Protein AF-A0A352WAB3-F1 (afdb_monomer)

Sequence (55 aa):
FSGKRALVKLATAFQFMYPGVPFIYYGDEIGMEGGEDPDCRRCMEWRQSEWDLEL

Foldseek 3Di:
DPPCVVVLVVVVVVQVVDPDDRDDDAPVQQPDDADDPPRSVDDHDPPPVSGPNVD

pLDDT: mean 93.45, std 8.4, range [56.84, 98.0]

Mean predicted aligned error: 3.13 Å

Solvent-accessible surface area (backbone atoms only — not comparable to full-atom values): 3736 Å² total; per-residue (Å²): 105,95,92,46,60,71,57,52,48,50,52,51,50,48,50,70,71,47,93,79,83,75,83,83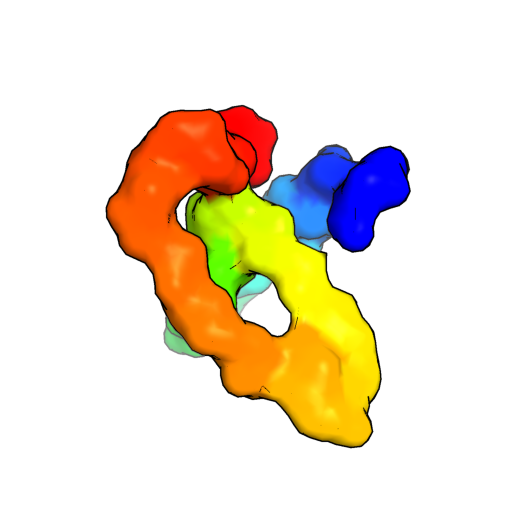,63,91,44,60,84,34,58,60,74,62,60,62,91,71,44,61,68,62,80,83,84,81,59,72,90,74,44,35,86,86,102

Radius of gyration: 12.1 Å; Cα contacts (8 Å, |Δi|>4): 32; chains: 1; bounding box: 25×24×28 Å

Structure (mmCIF, N/CA/C/O backbone):
data_AF-A0A352WAB3-F1
#
_entry.id   AF-A0A352WAB3-F1
#
loop_
_atom_site.group_PDB
_atom_site.id
_atom_site.type_symbol
_atom_site.label_atom_id
_atom_site.label_alt_id
_atom_site.label_comp_id
_atom_site.label_asym_id
_atom_site.label_entity_id
_atom_site.label_seq_id
_atom_site.pdbx_PDB_ins_code
_atom_site.Cartn_x
_atom_site.Cartn_y
_atom_site.Cartn_z
_atom_site.occupancy
_atom_site.B_iso_or_equiv
_atom_site.auth_seq_id
_atom_site.auth_comp_id
_atom_site.auth_asym_id
_atom_site.auth_atom_id
_atom_site.pdbx_PDB_model_num
ATOM 1 N N . PHE A 1 1 ? 1.302 -7.900 8.013 1.00 58.66 1 PHE A N 1
ATOM 2 C CA . PHE A 1 1 ? 1.794 -6.506 7.969 1.00 58.66 1 PHE A CA 1
ATOM 3 C C . PHE A 1 1 ? 2.285 -6.008 9.328 1.00 58.66 1 PHE A C 1
ATOM 5 O O . PHE A 1 1 ? 3.214 -5.197 9.365 1.00 58.66 1 PHE A O 1
ATOM 12 N N . SER A 1 2 ? 1.752 -6.537 10.437 1.00 56.84 2 SER A N 1
ATOM 13 C CA . SER A 1 2 ? 2.251 -6.262 11.793 1.00 56.84 2 SER A CA 1
ATOM 14 C C . SER A 1 2 ? 3.774 -6.479 11.916 1.00 56.84 2 SER A C 1
ATOM 16 O O . SER A 1 2 ? 4.271 -7.598 11.801 1.00 56.84 2 SER A O 1
ATOM 18 N N . GLY A 1 3 ? 4.531 -5.384 12.064 1.00 67.31 3 GLY A N 1
ATOM 19 C CA 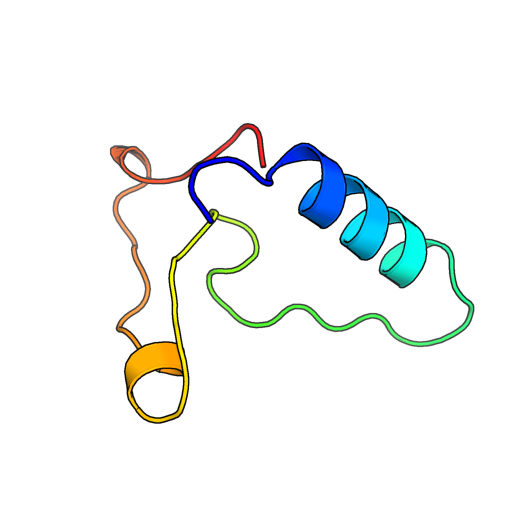. GLY A 1 3 ? 5.987 -5.379 12.279 1.00 67.31 3 GLY A CA 1
ATOM 20 C C . GLY A 1 3 ? 6.864 -4.854 11.131 1.00 67.31 3 GLY A C 1
ATOM 21 O O . GLY A 1 3 ? 8.057 -4.652 11.347 1.00 67.31 3 GLY A O 1
ATOM 22 N N . LYS A 1 4 ? 6.324 -4.592 9.928 1.00 86.25 4 LYS A N 1
ATOM 23 C CA . LYS A 1 4 ? 7.122 -4.138 8.759 1.00 86.25 4 LYS A CA 1
ATOM 24 C C . LYS A 1 4 ? 6.665 -2.814 8.127 1.00 86.25 4 LYS A C 1
ATOM 26 O O . LYS A 1 4 ? 7.054 -2.517 7.001 1.00 86.25 4 LYS A O 1
ATOM 31 N N . ARG A 1 5 ? 5.907 -1.982 8.850 1.00 90.69 5 ARG A N 1
ATOM 32 C CA . ARG A 1 5 ? 5.359 -0.699 8.354 1.00 90.69 5 ARG A CA 1
ATOM 33 C C . ARG A 1 5 ? 6.406 0.196 7.671 1.00 90.69 5 ARG A C 1
ATOM 35 O O . ARG A 1 5 ? 6.164 0.707 6.586 1.00 90.69 5 ARG A O 1
ATOM 42 N N . ALA A 1 6 ? 7.597 0.330 8.258 1.00 93.25 6 ALA A N 1
ATOM 43 C CA . ALA A 1 6 ? 8.671 1.147 7.682 1.00 93.25 6 ALA A CA 1
ATOM 44 C C . ALA A 1 6 ? 9.141 0.655 6.298 1.00 93.25 6 ALA A C 1
ATOM 46 O O . ALA A 1 6 ? 9.480 1.465 5.440 1.00 93.25 6 ALA A O 1
ATOM 47 N N . LEU A 1 7 ? 9.140 -0.663 6.065 1.00 94.44 7 LEU A N 1
ATOM 48 C CA . LEU A 1 7 ? 9.513 -1.238 4.772 1.00 94.44 7 LEU A CA 1
ATOM 49 C C . LEU A 1 7 ? 8.434 -0.991 3.719 1.00 94.44 7 LEU A C 1
ATOM 51 O O . LEU A 1 7 ? 8.776 -0.680 2.584 1.00 94.44 7 LEU A O 1
ATOM 55 N N . VAL A 1 8 ? 7.157 -1.082 4.103 1.00 94.19 8 VAL A 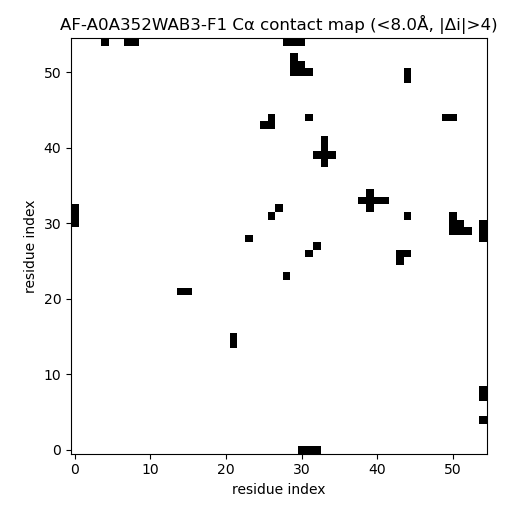N 1
ATOM 56 C CA . VAL A 1 8 ? 6.029 -0.754 3.217 1.00 94.19 8 VAL A CA 1
ATOM 57 C C . VAL A 1 8 ? 6.106 0.714 2.808 1.00 94.19 8 VAL A C 1
ATOM 59 O O . VAL A 1 8 ? 6.130 1.000 1.619 1.00 94.19 8 VAL A O 1
ATOM 62 N N . LYS A 1 9 ? 6.297 1.633 3.765 1.00 94.44 9 LYS A N 1
ATOM 63 C CA . LYS A 1 9 ? 6.501 3.062 3.475 1.00 94.44 9 LYS A CA 1
ATOM 64 C C . LYS A 1 9 ? 7.640 3.305 2.492 1.00 94.44 9 LYS A C 1
ATOM 66 O O . LYS A 1 9 ? 7.478 4.072 1.548 1.00 94.44 9 LYS A O 1
ATOM 71 N N . LEU A 1 10 ? 8.784 2.647 2.686 1.00 96.69 10 LEU A N 1
ATOM 72 C CA . LEU A 1 10 ? 9.929 2.791 1.788 1.00 96.69 10 LEU A CA 1
ATOM 73 C C . LEU A 1 10 ? 9.645 2.224 0.388 1.00 96.69 10 LEU A C 1
ATOM 75 O O . LEU A 1 10 ? 9.994 2.864 -0.602 1.00 96.69 10 LEU A O 1
ATOM 79 N N . ALA A 1 11 ? 9.009 1.053 0.299 1.00 96.31 11 ALA A N 1
ATOM 80 C CA . ALA A 1 11 ? 8.641 0.428 -0.969 1.00 96.31 11 ALA A CA 1
ATOM 81 C C . ALA A 1 11 ? 7.615 1.272 -1.740 1.00 96.31 11 ALA A C 1
ATOM 83 O O . ALA A 1 11 ? 7.808 1.528 -2.927 1.00 96.31 11 ALA A O 1
ATOM 84 N N . THR A 1 12 ? 6.585 1.778 -1.059 1.00 95.94 12 THR A N 1
ATOM 85 C CA . THR A 1 12 ? 5.590 2.690 -1.634 1.00 95.94 12 THR A CA 1
ATOM 86 C C . THR A 1 12 ? 6.245 3.996 -2.069 1.00 95.94 12 THR A C 1
ATOM 88 O O . THR A 1 12 ? 6.046 4.436 -3.197 1.00 95.94 12 THR A O 1
ATOM 91 N N . ALA A 1 13 ? 7.098 4.595 -1.234 1.00 96.81 13 ALA A N 1
ATOM 92 C CA . ALA A 1 13 ? 7.826 5.803 -1.607 1.00 96.81 13 ALA A CA 1
ATOM 93 C C . ALA A 1 13 ? 8.668 5.565 -2.871 1.00 96.81 13 ALA A C 1
ATOM 95 O O . ALA A 1 13 ? 8.617 6.361 -3.805 1.00 96.81 13 ALA A O 1
ATOM 96 N N . PHE A 1 14 ? 9.389 4.444 -2.945 1.00 97.88 14 PHE A N 1
ATOM 97 C CA . PHE A 1 14 ? 10.134 4.064 -4.143 1.00 97.88 14 PHE A CA 1
ATOM 98 C C . PHE A 1 14 ? 9.224 3.896 -5.368 1.00 97.88 14 PHE A C 1
ATOM 100 O O . PHE A 1 14 ? 9.531 4.457 -6.417 1.00 97.88 14 PHE A O 1
ATOM 107 N N . GLN A 1 15 ? 8.088 3.201 -5.236 1.00 98.00 15 GLN A N 1
ATOM 108 C CA . GLN A 1 15 ? 7.106 3.029 -6.311 1.00 98.00 15 GLN A CA 1
ATOM 109 C C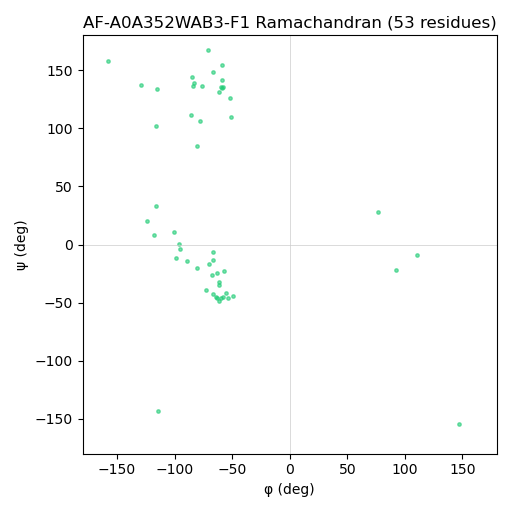 . GLN A 1 15 ? 6.630 4.371 -6.886 1.00 98.00 15 GLN A C 1
ATOM 111 O O . GLN A 1 15 ? 6.513 4.506 -8.100 1.00 98.00 15 GLN A O 1
ATOM 116 N N . PHE A 1 16 ? 6.380 5.365 -6.029 1.00 97.88 16 PHE A N 1
ATOM 117 C CA . PHE A 1 16 ? 5.930 6.699 -6.442 1.00 97.88 16 PHE A CA 1
ATOM 118 C C . PHE A 1 16 ? 7.056 7.617 -6.934 1.00 97.88 16 PHE A C 1
ATOM 120 O O . PHE A 1 16 ? 6.790 8.585 -7.643 1.00 97.88 16 PHE A O 1
ATOM 127 N N . MET A 1 17 ? 8.306 7.331 -6.572 1.00 97.88 17 MET A N 1
ATOM 128 C CA . MET A 1 17 ? 9.479 8.074 -7.042 1.00 97.88 17 MET A CA 1
ATOM 129 C C . MET A 1 17 ? 10.072 7.503 -8.338 1.00 97.88 17 MET A C 1
ATOM 131 O O . MET A 1 17 ? 10.891 8.168 -8.975 1.00 97.88 17 MET A O 1
ATOM 135 N N . TYR A 1 18 ? 9.690 6.288 -8.739 1.00 97.75 18 TYR A N 1
ATOM 136 C CA . TYR A 1 18 ? 10.179 5.664 -9.965 1.00 97.75 18 TYR A CA 1
ATOM 137 C C . TYR A 1 18 ? 9.386 6.143 -11.200 1.00 97.75 18 TYR A C 1
ATOM 139 O O . TYR A 1 18 ? 8.161 6.258 -11.129 1.00 97.75 18 TYR A O 1
ATOM 147 N N . PRO A 1 19 ? 10.034 6.411 -12.353 1.00 98.00 19 PRO A N 1
ATOM 148 C CA . PRO A 1 19 ? 9.329 6.825 -13.565 1.00 98.00 19 PRO A CA 1
ATOM 149 C C . PRO A 1 19 ? 8.338 5.764 -14.061 1.00 98.00 19 PRO A C 1
ATOM 151 O O . PRO A 1 19 ? 8.698 4.600 -14.235 1.00 98.00 19 PRO A O 1
ATOM 154 N N . GLY A 1 20 ? 7.105 6.176 -14.352 1.00 97.00 20 GLY A N 1
ATOM 155 C CA . GLY A 1 20 ? 6.056 5.292 -14.856 1.00 97.00 20 GLY A CA 1
ATOM 156 C C . GLY A 1 20 ? 4.672 5.713 -14.376 1.00 97.00 20 GLY A C 1
ATOM 157 O O . GLY A 1 20 ? 4.439 6.882 -14.072 1.00 97.00 20 GLY A O 1
ATOM 158 N N . VAL A 1 21 ? 3.757 4.745 -14.315 1.00 97.62 21 VAL A N 1
ATOM 159 C CA . VAL A 1 21 ? 2.406 4.921 -13.769 1.00 97.62 21 VAL A CA 1
ATOM 160 C C . VAL A 1 21 ? 2.286 4.026 -12.531 1.00 97.62 21 VAL A C 1
ATOM 162 O O . VAL A 1 21 ? 2.161 2.811 -12.694 1.00 97.62 21 VAL A O 1
ATOM 165 N N . PRO A 1 22 ? 2.386 4.575 -11.305 1.00 97.50 22 PRO A 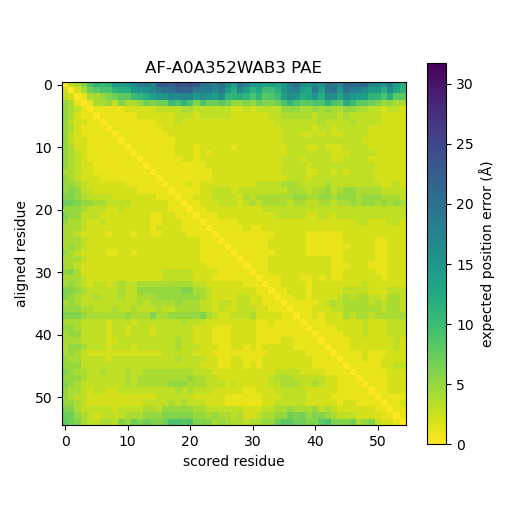N 1
ATOM 166 C CA . PRO A 1 22 ? 2.288 3.777 -10.088 1.00 97.50 22 PRO A CA 1
ATOM 167 C C . PRO A 1 22 ? 0.874 3.200 -9.928 1.00 97.50 22 PRO A C 1
ATOM 169 O O . PRO A 1 22 ? -0.113 3.823 -10.319 1.00 97.50 22 PRO A O 1
ATOM 172 N N . PHE A 1 23 ? 0.781 2.016 -9.325 1.00 97.44 23 PHE A N 1
ATOM 173 C CA . PHE A 1 23 ? -0.472 1.304 -9.072 1.00 97.44 23 PHE A CA 1
ATOM 174 C C . PHE A 1 23 ? -0.548 0.884 -7.603 1.00 97.44 23 PHE A C 1
ATOM 176 O O . PHE A 1 23 ? 0.437 0.407 -7.049 1.00 97.44 23 PHE A O 1
ATOM 183 N N . ILE A 1 24 ? -1.712 1.046 -6.979 1.00 96.56 24 ILE A N 1
ATOM 184 C CA . ILE A 1 24 ? -1.982 0.599 -5.608 1.00 96.56 24 ILE A CA 1
ATOM 185 C C . ILE A 1 24 ? -3.053 -0.489 -5.672 1.00 96.56 24 ILE A C 1
ATOM 187 O O . ILE A 1 24 ? -4.054 -0.323 -6.374 1.00 96.56 24 ILE A O 1
ATOM 191 N N . TYR A 1 25 ? -2.846 -1.590 -4.948 1.00 97.19 25 TYR A N 1
ATOM 192 C CA . TYR A 1 25 ? -3.859 -2.623 -4.781 1.00 97.19 25 TYR A CA 1
ATOM 193 C C . TYR A 1 25 ? -4.817 -2.239 -3.646 1.00 97.19 25 TYR A C 1
ATOM 195 O O . TYR A 1 25 ? -4.379 -1.741 -2.614 1.00 97.19 25 TYR A O 1
ATOM 203 N N . TYR A 1 26 ? -6.125 -2.421 -3.847 1.00 97.44 26 TYR A N 1
ATOM 204 C CA . TYR A 1 26 ? -7.129 -1.917 -2.904 1.00 97.44 26 TYR A CA 1
ATOM 205 C C . TYR A 1 26 ? -6.909 -2.484 -1.497 1.00 97.44 26 TYR A C 1
ATOM 207 O O . TYR A 1 26 ? -6.683 -3.683 -1.325 1.00 97.44 26 TYR A O 1
ATOM 215 N N . GLY A 1 27 ? -6.997 -1.616 -0.495 1.00 96.06 27 GLY A N 1
ATOM 216 C CA . GLY A 1 27 ? -6.744 -1.982 0.888 1.00 96.06 27 GLY A CA 1
ATOM 217 C C . GLY A 1 27 ? -5.300 -1.767 1.331 1.00 96.06 27 GLY A C 1
ATOM 218 O O . GLY A 1 27 ? -5.078 -1.580 2.528 1.00 96.06 27 GLY A O 1
ATOM 219 N N . ASP A 1 28 ? -4.325 -1.715 0.415 1.00 94.88 28 ASP A N 1
ATOM 220 C CA . ASP A 1 28 ? -2.941 -1.390 0.780 1.00 94.88 28 ASP A CA 1
ATOM 221 C C . ASP A 1 28 ? -2.856 0.017 1.385 1.00 94.88 28 ASP A C 1
ATOM 223 O O . ASP A 1 28 ? -2.067 0.243 2.293 1.00 94.88 28 ASP A O 1
ATOM 227 N N . GLU A 1 29 ? -3.699 0.957 0.947 1.00 94.81 29 GLU A N 1
ATOM 228 C CA . GLU A 1 29 ? -3.726 2.338 1.439 1.00 94.81 29 GLU A CA 1
ATOM 229 C C . GLU A 1 29 ? -4.241 2.489 2.878 1.00 94.81 29 GLU A C 1
ATOM 231 O O . GLU A 1 29 ? -4.016 3.521 3.504 1.00 94.81 29 GLU A O 1
ATOM 236 N N . ILE A 1 30 ? -4.918 1.465 3.402 1.00 95.12 30 ILE A N 1
ATOM 237 C CA . ILE A 1 30 ? -5.457 1.422 4.772 1.00 95.12 30 ILE A CA 1
ATOM 238 C C . ILE A 1 30 ? -4.830 0.301 5.608 1.00 95.12 30 ILE A C 1
ATOM 240 O O . ILE A 1 30 ? -5.273 0.040 6.727 1.00 95.12 30 ILE A O 1
ATOM 244 N N . GLY A 1 31 ? -3.797 -0.362 5.079 1.00 93.75 31 GLY A N 1
ATOM 245 C CA . GLY A 1 31 ? -3.040 -1.392 5.787 1.00 93.75 31 GLY A CA 1
ATOM 246 C C . GLY A 1 31 ? -3.744 -2.743 5.887 1.00 93.75 31 GLY A C 1
ATOM 247 O O . GLY A 1 31 ? -3.492 -3.481 6.842 1.00 93.75 31 GLY A O 1
ATOM 248 N N . MET A 1 32 ? -4.616 -3.086 4.931 1.00 94.44 32 MET A N 1
ATOM 249 C CA . MET A 1 32 ? -5.266 -4.398 4.895 1.00 94.44 32 MET A CA 1
ATOM 250 C C . MET A 1 32 ? -4.232 -5.527 4.813 1.00 94.44 32 MET A C 1
ATOM 252 O O 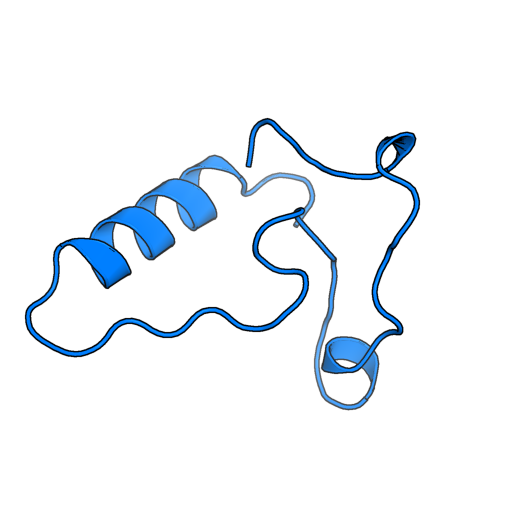. MET A 1 32 ? -3.286 -5.494 4.030 1.00 94.44 32 MET A O 1
ATOM 256 N N . GLU A 1 33 ? -4.427 -6.569 5.622 1.00 92.12 33 GLU A N 1
ATOM 257 C CA . GLU A 1 33 ? -3.602 -7.771 5.543 1.00 92.12 33 GLU A CA 1
ATOM 258 C C . GLU A 1 33 ? -4.128 -8.744 4.487 1.00 92.12 33 GLU A C 1
ATOM 260 O O . GLU A 1 33 ? -5.336 -8.950 4.374 1.00 92.12 33 GLU A O 1
ATOM 265 N N . GLY A 1 34 ? -3.209 -9.421 3.802 1.00 92.31 34 GLY A N 1
ATOM 266 C CA . GLY A 1 34 ? -3.498 -10.531 2.901 1.00 92.31 34 GLY A CA 1
ATOM 267 C C . GLY A 1 34 ? -2.270 -11.422 2.706 1.00 92.31 34 GLY A C 1
ATOM 268 O O . GLY A 1 34 ? -1.135 -11.004 2.958 1.00 92.31 34 GLY A O 1
ATOM 269 N N . GLY A 1 35 ? -2.513 -12.666 2.304 1.00 93.44 35 GLY A N 1
ATOM 270 C CA . GLY A 1 35 ? -1.511 -13.655 1.908 1.00 93.44 35 GLY A CA 1
ATOM 271 C C . GLY A 1 35 ? -1.621 -14.027 0.427 1.00 93.44 35 GLY A C 1
ATOM 272 O O . GLY A 1 35 ? -1.914 -13.186 -0.414 1.00 93.44 35 GLY A O 1
ATOM 273 N N . GLU A 1 36 ? -1.391 -15.297 0.105 1.00 96.50 36 GLU A N 1
ATOM 274 C CA . GLU A 1 36 ? -1.582 -15.837 -1.251 1.00 96.50 36 GLU A CA 1
ATOM 275 C C . GLU A 1 36 ? -3.071 -15.944 -1.623 1.00 96.50 36 GLU A C 1
ATOM 277 O O . GLU A 1 36 ? -3.940 -15.856 -0.757 1.00 96.50 36 GLU A O 1
ATOM 282 N N . ASP A 1 37 ? -3.383 -16.173 -2.903 1.00 95.44 37 ASP A N 1
ATOM 283 C CA . ASP A 1 37 ? -4.753 -16.466 -3.365 1.00 95.44 37 ASP A CA 1
ATOM 284 C C . ASP A 1 37 ? -5.360 -17.623 -2.536 1.00 95.44 37 ASP A C 1
ATOM 286 O O . ASP A 1 37 ? -4.724 -18.679 -2.427 1.00 95.44 37 ASP A O 1
ATOM 290 N N . PRO A 1 38 ? -6.555 -17.463 -1.922 1.00 96.12 38 PRO A N 1
ATOM 291 C CA . PRO A 1 38 ? -7.541 -16.375 -2.073 1.00 96.12 38 PRO A CA 1
ATOM 292 C C . PRO A 1 38 ? -7.473 -15.246 -1.047 1.00 96.12 38 PRO A C 1
ATOM 294 O O . PRO A 1 38 ? -8.267 -14.308 -1.103 1.00 96.12 38 PRO A O 1
ATOM 297 N N . ASP A 1 39 ? -6.537 -15.312 -0.114 1.00 96.75 39 ASP A N 1
ATOM 298 C CA . ASP A 1 39 ? -6.432 -14.382 1.001 1.00 96.75 39 ASP A CA 1
ATOM 299 C C . ASP A 1 39 ? -6.060 -12.953 0.567 1.00 96.75 39 ASP A C 1
ATOM 301 O O . ASP A 1 39 ? -6.467 -11.994 1.216 1.00 96.75 39 ASP A O 1
ATOM 305 N N . CYS A 1 40 ? -5.381 -12.775 -0.572 1.00 96.19 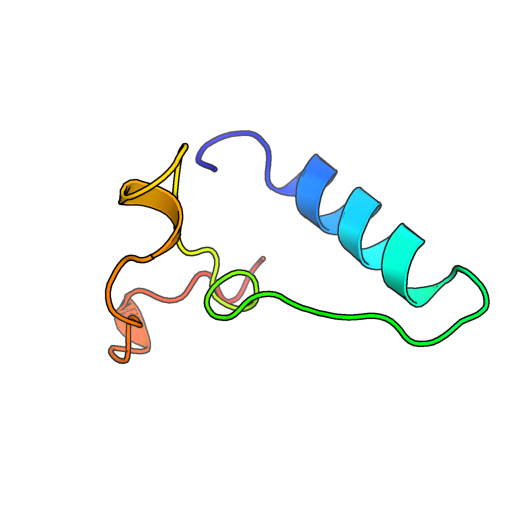40 CYS A N 1
ATOM 306 C CA . CYS A 1 40 ? -5.151 -11.449 -1.166 1.00 96.19 40 CYS A CA 1
ATOM 307 C C . CYS A 1 40 ? -6.428 -10.759 -1.680 1.00 96.19 40 CYS A C 1
ATOM 309 O O . CYS A 1 40 ? -6.369 -9.612 -2.112 1.00 96.19 40 CYS A O 1
ATOM 311 N N . ARG A 1 41 ? -7.588 -11.429 -1.676 1.00 97.38 41 ARG A N 1
ATOM 312 C CA . ARG A 1 41 ? -8.863 -10.909 -2.206 1.00 97.38 41 ARG A CA 1
ATOM 313 C C . ARG A 1 41 ? -9.929 -10.750 -1.121 1.00 97.38 41 ARG A C 1
ATOM 315 O O . ARG A 1 41 ? -11.116 -10.960 -1.372 1.00 97.38 41 ARG A O 1
ATOM 322 N N . ARG A 1 42 ? -9.519 -10.419 0.106 1.00 97.06 42 ARG A N 1
ATOM 323 C CA . ARG A 1 42 ? -10.446 -10.141 1.215 1.00 97.06 42 ARG A CA 1
ATOM 324 C C . ARG A 1 42 ? -11.396 -8.991 0.879 1.00 97.06 42 ARG A C 1
ATOM 326 O O . ARG A 1 42 ? -11.084 -8.109 0.079 1.00 97.06 42 ARG A O 1
ATOM 333 N N . CYS A 1 43 ? -12.564 -8.990 1.516 1.00 97.56 43 CYS A N 1
ATOM 334 C CA . CYS A 1 43 ? -13.502 -7.876 1.420 1.00 97.56 43 CYS A CA 1
ATOM 335 C C . CYS A 1 43 ? -12.849 -6.575 1.905 1.00 97.56 43 CYS A C 1
ATOM 337 O O . CYS A 1 43 ? -12.123 -6.586 2.896 1.00 97.56 43 CYS A O 1
ATOM 339 N N . MET A 1 44 ? -13.147 -5.470 1.220 1.00 97.75 44 MET A N 1
ATOM 340 C CA . MET A 1 44 ? -12.681 -4.137 1.605 1.00 97.75 44 MET A CA 1
ATOM 341 C C . MET A 1 44 ? -13.170 -3.762 3.011 1.00 97.75 44 MET A C 1
ATOM 343 O O . MET A 1 44 ? -14.353 -3.943 3.321 1.00 97.75 44 MET A O 1
ATOM 347 N N . GLU A 1 45 ? -12.277 -3.203 3.829 1.00 96.88 45 GLU A N 1
ATOM 348 C CA . GLU A 1 45 ? -12.621 -2.671 5.146 1.00 96.88 45 GLU A CA 1
ATOM 349 C C . GLU A 1 45 ? -13.117 -1.226 5.020 1.00 96.88 45 GLU A C 1
ATOM 351 O O . GLU A 1 45 ? -12.365 -0.310 4.695 1.00 96.88 45 GLU A O 1
ATOM 356 N N . TRP A 1 46 ? -14.405 -1.012 5.278 1.00 97.31 46 TRP A N 1
ATOM 357 C CA . TRP A 1 46 ? -15.053 0.297 5.145 1.00 97.31 46 TRP A CA 1
ATOM 358 C C . TRP A 1 46 ? -15.190 1.046 6.474 1.00 97.31 46 TRP A C 1
ATOM 360 O O . TRP A 1 46 ? -15.539 2.230 6.482 1.00 97.31 46 TRP A O 1
ATOM 370 N N . ARG A 1 47 ? -14.942 0.386 7.611 1.00 97.88 47 ARG A N 1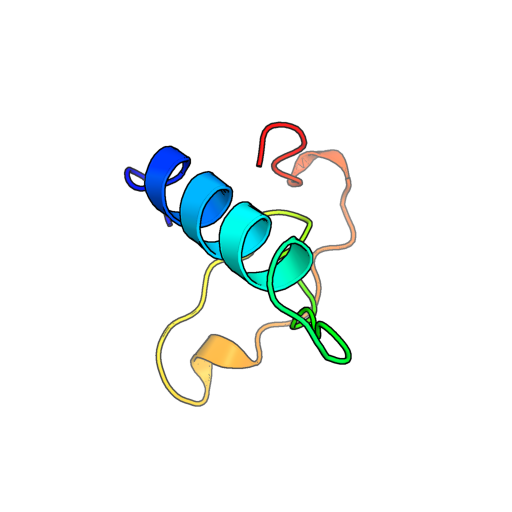
ATOM 371 C CA . ARG A 1 47 ? -14.940 1.032 8.923 1.00 97.88 47 ARG A CA 1
ATOM 372 C C . ARG A 1 47 ? -13.631 1.782 9.094 1.00 97.88 47 ARG A C 1
ATOM 374 O O . ARG A 1 47 ? -12.596 1.196 9.382 1.00 97.88 47 ARG A O 1
ATOM 381 N N . GLN A 1 48 ? -13.709 3.105 8.999 1.00 95.94 48 GLN A N 1
ATOM 382 C CA . GLN A 1 48 ? -12.549 3.985 9.167 1.00 95.94 48 GLN A CA 1
ATOM 383 C C . GLN A 1 48 ? -11.835 3.816 10.519 1.00 95.94 48 GLN A C 1
ATOM 385 O O . GLN A 1 48 ? -10.662 4.147 10.625 1.00 95.94 48 GLN A O 1
ATOM 390 N N . SER A 1 49 ? -12.517 3.294 11.548 1.00 96.62 49 SER A N 1
ATOM 391 C CA . SER A 1 49 ? -11.899 2.981 12.845 1.00 96.62 49 SER A CA 1
ATOM 392 C C . SER A 1 49 ? -10.823 1.899 12.767 1.00 96.62 49 SER A C 1
ATOM 394 O O . SER A 1 49 ? -9.96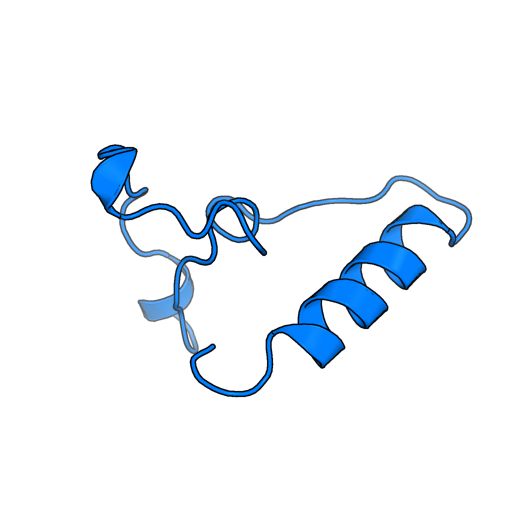0 1.858 13.635 1.00 96.62 49 SER A O 1
ATOM 396 N N . GLU A 1 50 ? -10.881 1.037 11.752 1.00 94.75 50 GLU A N 1
ATOM 397 C CA . GLU A 1 50 ? -9.952 -0.080 11.557 1.00 94.75 50 GLU A CA 1
ATOM 398 C C . GLU A 1 50 ? -8.801 0.272 10.603 1.00 94.75 50 GLU A C 1
ATOM 400 O O . GLU A 1 50 ? -7.916 -0.550 10.375 1.00 94.75 50 GLU A O 1
ATOM 405 N N . TRP A 1 51 ? -8.807 1.472 10.016 1.00 95.75 51 TRP A N 1
ATOM 406 C CA . TRP A 1 51 ? -7.798 1.885 9.043 1.00 95.75 51 TRP A CA 1
ATOM 407 C C . TRP A 1 51 ? -6.484 2.251 9.727 1.00 95.75 51 TRP A C 1
ATOM 409 O O . TRP A 1 51 ? -6.457 3.011 10.699 1.00 95.75 51 TRP A O 1
ATOM 419 N N . ASP A 1 52 ? -5.372 1.790 9.160 1.00 93.62 52 ASP A N 1
ATOM 420 C CA . ASP A 1 52 ? -4.049 2.260 9.556 1.00 93.62 52 ASP A CA 1
ATOM 421 C C . ASP A 1 52 ? -3.745 3.608 8.887 1.00 93.62 52 ASP A C 1
ATOM 423 O O . ASP A 1 52 ? -3.117 3.674 7.835 1.00 93.62 52 ASP A O 1
ATOM 427 N N . LEU A 1 53 ? -4.193 4.706 9.503 1.00 91.50 53 LEU A N 1
ATOM 428 C CA . LEU A 1 53 ? -3.951 6.073 9.006 1.00 91.50 53 LEU A CA 1
ATOM 429 C C . LEU A 1 53 ? -2.476 6.496 9.060 1.00 91.50 53 LEU A C 1
ATOM 431 O O . LEU A 1 53 ? -2.101 7.519 8.493 1.00 91.50 53 LEU A O 1
ATOM 435 N N . GLU A 1 54 ? -1.655 5.729 9.773 1.00 89.38 54 GLU A N 1
ATOM 436 C CA . GLU A 1 54 ? -0.221 5.951 9.896 1.00 89.38 54 GLU A CA 1
ATOM 437 C C . GLU A 1 54 ? 0.578 5.026 8.976 1.00 89.38 54 GLU A C 1
ATOM 439 O O . GLU A 1 54 ? 1.802 4.928 9.146 1.00 89.38 54 GLU A O 1
ATOM 444 N N . LEU A 1 55 ? -0.077 4.324 8.045 1.00 82.44 55 LEU A N 1
ATOM 445 C CA . LEU A 1 55 ? 0.598 3.561 7.000 1.00 82.44 55 LEU A CA 1
ATOM 446 C C . LEU A 1 55 ? 1.283 4.462 5.966 1.00 82.44 55 LEU A C 1
ATOM 448 O O . LEU A 1 55 ? 0.908 5.641 5.802 1.00 82.44 55 LEU A O 1
#

Nearest PDB structures (foldseek):
  1wzl-assembly1_A  TM=9.614E-01  e=8.163E-03  Thermoactinomyces vulgaris
  5zxg-assembly1_B  TM=9.230E-01  e=1.015E-02  Arthrobacter globiformis
  6a0j-assembly1_A  TM=9.274E-01  e=1.813E-02  Arthrobacter globiformis
  2z1k-assembly1_A  TM=9.027E-01  e=1.458E-02  Thermus thermophilus HB8

Secondary structure (DSSP, 8-state):
-TT-HHHHHHHHHHHHHSSS-----TTGGGT----STTGGGPPP---GGG--TT-